Protein AF-A0AAW1G449-F1 (afdb_monomer_lite)

Foldseek 3Di:
DPVVVVVVVVVVVVVVVVDDDDDDPDDPPPPPDLQFDKDFADAWAQQPPPGDTARIDGPSPRGDHDDDVPGHPPCVVRVD

Secondary structure (DSSP, 8-state):
-HHHHHHHHHHHHHHHHT---S---PPPPPP------EEEEEEEEE-TTT--EEEEEETTT--B--EETTEEHHHHHH--

pLDDT: mean 81.09, std 15.49, range [49.91, 97.12]

Organism: Zoarces viviparus (NCBI:txid48416)

Structure (mmCIF, N/CA/C/O backbone):
data_AF-A0AAW1G449-F1
#
_entry.id   AF-A0AAW1G449-F1
#
loop_
_atom_site.group_PDB
_atom_site.id
_atom_site.type_symbol
_atom_site.label_atom_i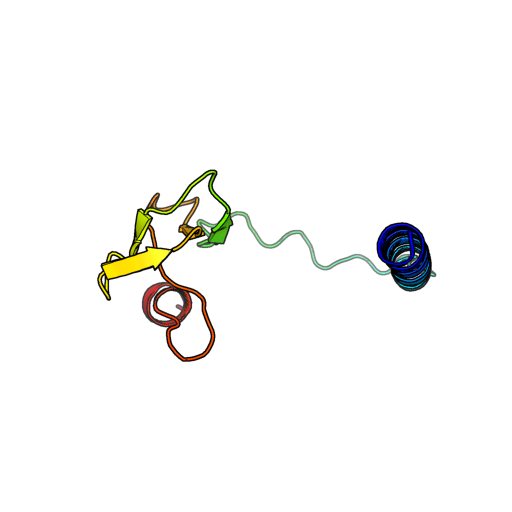d
_atom_site.label_alt_id
_atom_site.label_comp_id
_atom_site.label_asym_id
_atom_site.label_entity_id
_atom_site.label_seq_id
_atom_site.pdbx_PDB_ins_code
_atom_site.Cartn_x
_atom_site.Cartn_y
_atom_site.Cartn_z
_atom_site.occupancy
_atom_site.B_iso_or_equiv
_atom_site.auth_seq_id
_atom_site.auth_comp_id
_atom_site.auth_asym_id
_atom_site.auth_atom_id
_atom_site.pdbx_PDB_model_num
ATOM 1 N N . MET A 1 1 ? 0.096 4.168 31.500 1.00 55.31 1 MET A N 1
ATOM 2 C CA . MET A 1 1 ? -1.195 4.594 30.908 1.00 55.31 1 MET A CA 1
ATOM 3 C C . MET A 1 1 ? -1.099 5.937 30.157 1.00 55.31 1 MET A C 1
ATOM 5 O O . MET A 1 1 ? -2.094 6.631 30.060 1.00 55.31 1 MET A O 1
ATOM 9 N N . HIS A 1 2 ? 0.053 6.324 29.584 1.00 69.56 2 HIS A N 1
ATOM 10 C CA . HIS A 1 2 ? 0.225 7.692 29.049 1.00 69.56 2 HIS A CA 1
ATOM 11 C C . HIS A 1 2 ? -0.040 7.820 27.536 1.00 69.56 2 HIS A C 1
ATOM 13 O O . HIS A 1 2 ? -0.434 8.873 27.057 1.00 69.56 2 HIS A O 1
ATOM 19 N N . HIS A 1 3 ? 0.120 6.734 26.771 1.00 80.25 3 HIS A N 1
ATOM 20 C CA . HIS A 1 3 ? 0.009 6.792 25.307 1.00 80.25 3 HIS A CA 1
ATOM 21 C C . HIS A 1 3 ? -1.437 6.806 24.800 1.00 80.25 3 HIS A C 1
ATOM 23 O O . HIS A 1 3 ? -1.685 7.275 23.696 1.00 80.25 3 HIS A O 1
ATOM 29 N N . LYS A 1 4 ? -2.388 6.264 25.577 1.00 85.69 4 LYS A N 1
ATOM 30 C CA . LYS A 1 4 ? -3.799 6.200 25.174 1.00 85.69 4 LYS A CA 1
ATOM 31 C C . LYS A 1 4 ? -4.392 7.608 25.071 1.00 85.69 4 LYS A C 1
ATOM 33 O O . LYS A 1 4 ? -4.861 7.973 24.005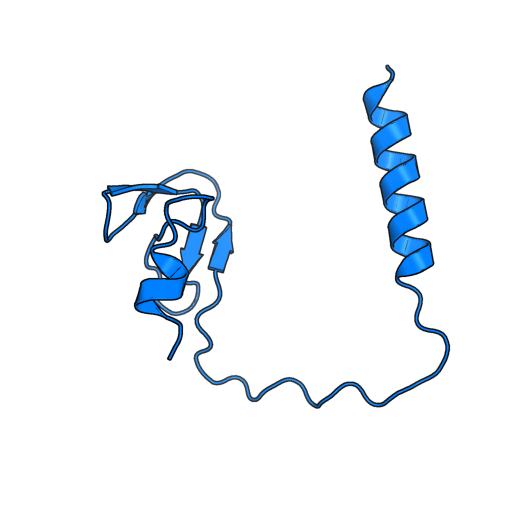 1.00 85.69 4 LYS A O 1
ATOM 38 N N . VAL A 1 5 ? -4.239 8.396 26.136 1.00 88.75 5 VAL A N 1
ATOM 39 C CA . VAL A 1 5 ? -4.726 9.780 26.217 1.00 88.75 5 VAL A CA 1
ATOM 40 C C . VAL A 1 5 ? -4.106 10.640 25.120 1.00 88.75 5 VAL A C 1
ATOM 42 O O . VAL A 1 5 ? -4.822 11.298 24.385 1.00 88.75 5 VAL A O 1
ATOM 45 N N . PHE A 1 6 ? -2.788 10.546 24.923 1.00 90.31 6 PHE A N 1
ATOM 46 C CA . PHE A 1 6 ? -2.103 11.290 23.864 1.00 90.31 6 PHE A CA 1
ATOM 47 C C . PHE A 1 6 ? -2.669 11.002 22.465 1.00 90.31 6 PHE A C 1
ATOM 49 O O . PHE A 1 6 ? -2.859 11.916 21.667 1.00 90.31 6 PHE A O 1
ATOM 56 N N . ARG A 1 7 ? -2.952 9.728 22.156 1.00 91.25 7 ARG A N 1
ATOM 57 C CA . ARG A 1 7 ? -3.518 9.343 20.855 1.00 91.25 7 ARG A CA 1
ATOM 58 C C . ARG A 1 7 ? -4.961 9.813 20.686 1.00 91.25 7 ARG A C 1
ATOM 60 O O . ARG A 1 7 ? -5.338 10.132 19.565 1.00 91.25 7 ARG A O 1
ATOM 67 N N . GLU A 1 8 ? -5.742 9.818 21.762 1.00 91.81 8 GLU A N 1
ATOM 68 C CA . GLU A 1 8 ? -7.129 10.295 21.758 1.00 91.81 8 GLU A CA 1
ATOM 69 C C . GLU A 1 8 ? -7.175 11.815 21.547 1.00 91.81 8 GLU A C 1
ATOM 71 O O . GLU A 1 8 ? -7.819 12.263 20.604 1.00 91.81 8 GLU A O 1
ATOM 76 N N . THR A 1 9 ? -6.382 12.588 22.296 1.00 91.00 9 THR A N 1
ATOM 77 C CA . THR A 1 9 ? -6.280 14.050 22.130 1.00 91.00 9 THR A CA 1
ATOM 78 C C . THR A 1 9 ? -5.823 14.442 20.726 1.00 91.00 9 THR A C 1
ATOM 80 O O . THR A 1 9 ? -6.420 15.306 20.095 1.00 91.00 9 THR A O 1
ATOM 83 N N . LEU A 1 10 ? -4.804 13.763 20.190 1.00 89.31 10 LEU A N 1
ATOM 84 C CA . LEU A 1 10 ? -4.318 14.031 18.835 1.00 89.31 10 LEU A CA 1
ATOM 85 C C . LEU A 1 10 ? -5.409 13.763 17.782 1.00 89.31 10 LEU A C 1
ATOM 87 O O . LEU A 1 10 ? -5.532 14.511 16.815 1.00 89.31 10 LEU A O 1
ATOM 91 N N . ALA A 1 11 ? -6.211 12.707 17.957 1.00 87.75 11 ALA A N 1
ATOM 92 C CA . ALA A 1 11 ? -7.300 12.394 17.036 1.00 87.75 11 ALA A CA 1
ATOM 93 C C . ALA A 1 11 ? -8.403 13.467 17.049 1.00 87.75 11 ALA A C 1
ATOM 95 O O . ALA A 1 11 ? -8.916 13.806 15.983 1.00 87.75 11 ALA A O 1
ATOM 96 N N . GLU A 1 12 ? -8.732 14.012 18.222 1.00 86.75 12 GLU A N 1
ATOM 97 C CA . GLU A 1 12 ? -9.705 15.102 18.377 1.00 86.75 12 GLU A CA 1
ATOM 98 C C . GLU A 1 12 ? -9.203 16.406 17.737 1.00 86.75 12 GLU A C 1
ATOM 100 O O . GLU A 1 12 ? -9.909 16.997 16.920 1.00 86.75 12 GLU A O 1
ATOM 105 N N . GLU A 1 13 ? -7.958 16.810 18.007 1.00 86.31 13 GLU A N 1
ATOM 106 C CA . GLU A 1 13 ? -7.366 18.029 17.428 1.00 86.31 13 GLU A CA 1
ATOM 107 C C . GLU A 1 13 ? -7.287 17.975 15.891 1.00 86.31 13 GLU A C 1
ATOM 109 O O . GLU A 1 13 ? -7.552 18.966 15.205 1.00 86.31 13 GLU A O 1
ATOM 114 N N . LEU A 1 14 ? -6.966 16.806 15.321 1.00 83.62 14 LEU A N 1
ATOM 115 C CA . LEU A 1 14 ? -6.952 16.614 13.867 1.00 83.62 14 LEU A CA 1
ATOM 116 C C . LEU A 1 14 ? -8.357 16.578 13.249 1.00 83.62 14 LEU A C 1
ATOM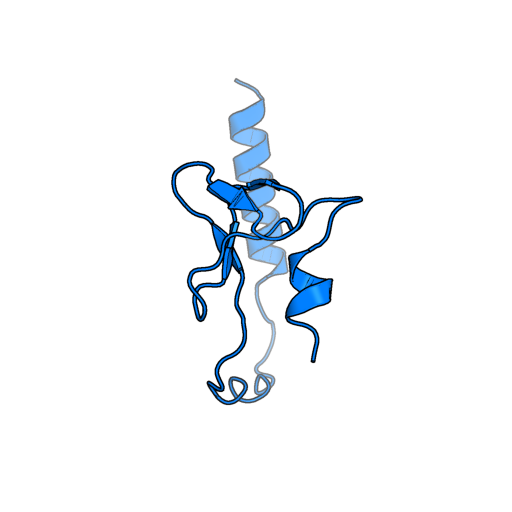 118 O O . LEU A 1 14 ? -8.514 16.963 12.089 1.00 83.62 14 LEU A O 1
ATOM 122 N N . ALA A 1 15 ? -9.368 16.105 13.979 1.00 79.56 15 ALA A N 1
ATOM 123 C CA . ALA A 1 15 ? -10.750 16.131 13.505 1.00 79.56 15 ALA A CA 1
ATOM 124 C C . ALA A 1 15 ? -11.287 17.570 13.444 1.00 79.56 15 ALA A C 1
ATOM 126 O O . ALA A 1 15 ? -11.925 17.945 12.458 1.00 79.56 15 ALA A O 1
ATOM 127 N N . GLU A 1 16 ? -10.957 18.394 14.441 1.00 73.50 16 GLU A N 1
ATOM 128 C CA . GLU A 1 16 ? -11.314 19.817 14.481 1.00 73.50 16 GLU A CA 1
ATOM 129 C C . GLU A 1 16 ? -10.655 20.607 13.339 1.00 73.50 16 GLU A C 1
ATOM 131 O O . GLU A 1 16 ? -11.334 21.351 12.628 1.00 73.50 16 GLU A O 1
ATOM 136 N N . VAL A 1 17 ? -9.361 20.382 13.065 1.00 72.31 17 VAL A N 1
ATOM 137 C CA . VAL A 1 17 ? -8.664 21.050 11.944 1.00 72.31 17 VAL A CA 1
ATOM 138 C C . VAL A 1 17 ? -9.190 20.613 10.566 1.00 72.31 17 VAL A C 1
ATOM 140 O O . VAL A 1 17 ? -8.972 21.298 9.565 1.00 72.31 17 VAL A O 1
ATOM 143 N N . GLY A 1 18 ? -9.879 19.470 10.511 1.00 57.28 18 GLY A N 1
ATOM 144 C CA . GLY A 1 18 ? -10.484 18.896 9.313 1.00 57.28 18 GLY A CA 1
ATOM 145 C C . GLY A 1 18 ? -11.916 19.355 9.026 1.00 57.28 18 GLY A C 1
ATOM 146 O O . GLY A 1 18 ? -12.460 18.939 8.003 1.00 57.28 18 GLY A O 1
ATOM 147 N N . SER A 1 19 ? -12.533 20.189 9.872 1.00 49.91 19 SER A N 1
ATOM 148 C CA . SER A 1 19 ? -13.893 20.695 9.642 1.00 49.91 19 SER A CA 1
ATOM 149 C C . SER A 1 19 ? -13.896 21.831 8.607 1.00 49.91 19 SER A C 1
ATOM 151 O O . SER A 1 19 ? -13.368 22.914 8.872 1.00 49.91 19 SER A O 1
ATOM 153 N N . PRO A 1 20 ? -14.486 21.643 7.410 1.00 53.97 20 PRO A N 1
ATOM 154 C CA . PRO A 1 20 ? -14.511 22.685 6.398 1.00 53.97 20 PRO A CA 1
ATOM 155 C C . PRO A 1 20 ? -15.566 23.736 6.752 1.00 53.97 20 PRO A C 1
ATOM 157 O O . PRO A 1 20 ? -16.769 23.522 6.603 1.00 53.97 20 PRO A O 1
ATOM 160 N N . SER A 1 21 ? -15.104 24.920 7.152 1.00 57.09 21 SER A N 1
ATOM 161 C CA . SER A 1 21 ? -15.886 26.137 6.961 1.00 57.09 21 SER A CA 1
ATOM 162 C C . SER A 1 21 ? -16.108 26.354 5.460 1.00 57.09 21 SER A C 1
ATOM 164 O O . SER A 1 21 ? -15.160 26.505 4.694 1.00 57.09 21 SER A O 1
ATOM 166 N N . THR A 1 22 ? -17.387 26.410 5.085 1.00 50.97 22 THR A N 1
ATOM 167 C CA . THR A 1 22 ? -17.952 26.895 3.817 1.00 50.97 22 THR A CA 1
ATOM 168 C C . THR A 1 22 ? -17.683 26.056 2.560 1.00 50.97 22 THR A C 1
ATOM 170 O O . THR A 1 22 ? -16.562 25.864 2.099 1.00 50.97 22 THR A O 1
ATOM 173 N N . ALA A 1 23 ? -18.790 25.619 1.957 1.00 52.53 23 ALA A N 1
ATOM 174 C CA . ALA A 1 23 ? -18.899 24.978 0.657 1.00 52.53 23 ALA A CA 1
ATOM 175 C C . ALA A 1 23 ? -18.025 25.645 -0.420 1.00 52.53 23 ALA A C 1
ATOM 177 O O . ALA A 1 23 ? -18.390 26.656 -1.018 1.00 52.53 23 ALA A O 1
ATOM 178 N N . ARG A 1 24 ? -16.892 25.020 -0.733 1.00 57.88 24 ARG A N 1
ATOM 179 C CA . ARG A 1 24 ? -16.252 25.144 -2.040 1.00 57.88 24 ARG A CA 1
ATOM 180 C C . ARG A 1 24 ? -16.574 23.847 -2.779 1.00 57.88 24 ARG A C 1
ATOM 182 O O . ARG A 1 24 ? -16.349 22.791 -2.185 1.00 57.88 24 ARG A O 1
ATOM 189 N N . PRO A 1 25 ? -17.119 23.874 -4.011 1.00 52.31 25 PRO A N 1
ATOM 190 C CA . PRO A 1 25 ? -17.270 22.659 -4.795 1.00 52.31 25 PRO A CA 1
ATOM 191 C C . PRO A 1 25 ? -15.899 21.996 -4.855 1.00 52.31 25 PRO A C 1
ATOM 193 O O . PRO A 1 25 ? -14.957 22.556 -5.423 1.00 52.31 25 PRO A O 1
ATOM 196 N N . GLY A 1 26 ? -15.758 20.856 -4.177 1.00 56.66 26 GLY A N 1
ATOM 197 C CA . GLY A 1 26 ? -14.576 20.032 -4.342 1.00 56.66 26 GLY A CA 1
ATOM 198 C C . GLY A 1 26 ? -14.428 19.752 -5.838 1.00 56.66 26 GLY A C 1
ATOM 199 O O . GLY A 1 26 ? -15.452 19.609 -6.518 1.00 56.66 26 GLY A O 1
ATOM 200 N N . PRO A 1 27 ? -13.199 19.725 -6.383 1.00 61.44 27 PRO A N 1
ATOM 201 C CA . PRO A 1 27 ? -13.012 19.285 -7.757 1.00 61.44 27 PRO A CA 1
ATOM 202 C C . PRO A 1 27 ? -13.764 17.958 -7.937 1.00 61.44 27 PRO A C 1
ATOM 204 O O . PRO A 1 27 ? -13.756 17.141 -7.007 1.00 61.44 27 PRO A O 1
ATOM 207 N N . PRO A 1 28 ? -14.471 17.768 -9.069 1.00 60.47 28 PRO A N 1
ATOM 208 C CA . PRO A 1 28 ? -15.233 16.549 -9.303 1.00 60.47 28 PRO A CA 1
ATOM 209 C C . PRO A 1 28 ? -14.331 15.347 -9.011 1.00 60.47 28 PRO A C 1
ATOM 211 O O . PRO A 1 28 ? -13.132 15.429 -9.311 1.00 60.47 28 PRO A O 1
ATOM 214 N N . PRO A 1 29 ? -14.859 14.265 -8.401 1.00 57.56 29 PRO A N 1
ATOM 215 C CA . PRO A 1 29 ? -14.067 13.067 -8.170 1.00 57.56 29 PRO A CA 1
ATOM 216 C C . PRO A 1 29 ? -13.388 12.728 -9.490 1.00 57.56 29 PRO A C 1
ATOM 218 O O . PRO A 1 29 ? -14.067 12.592 -10.512 1.00 57.56 29 PRO A O 1
ATOM 221 N N . ALA A 1 30 ? -12.050 12.726 -9.481 1.00 57.34 30 ALA A N 1
ATOM 222 C CA . ALA A 1 30 ? -11.272 12.489 -10.684 1.00 57.34 30 ALA A CA 1
ATOM 223 C C . ALA A 1 30 ? -11.844 11.239 -11.361 1.00 57.34 30 ALA A C 1
ATOM 225 O O . ALA A 1 30 ? -12.159 10.278 -10.644 1.00 57.34 30 ALA A O 1
ATOM 226 N N . PRO A 1 31 ? -12.043 11.258 -12.694 1.00 55.38 31 PRO A N 1
ATOM 227 C CA . PRO A 1 31 ? -12.650 10.141 -13.396 1.00 55.38 31 PRO A CA 1
ATOM 228 C C . PRO A 1 31 ? -11.952 8.872 -12.935 1.00 55.38 31 PRO A C 1
ATOM 230 O O . PRO A 1 31 ? -10.720 8.840 -12.855 1.00 55.38 31 PRO A O 1
ATOM 233 N N . SER A 1 32 ? -12.751 7.870 -12.578 1.00 56.00 32 SER A N 1
ATOM 234 C CA . SER A 1 32 ? -12.339 6.538 -12.148 1.00 56.00 32 SER A CA 1
ATOM 235 C C . SER A 1 32 ? -11.679 5.780 -13.302 1.00 56.00 32 SER A C 1
ATOM 237 O O . SER A 1 32 ? -12.098 4.691 -13.680 1.00 56.00 32 SER A O 1
ATOM 239 N N . GLY A 1 33 ? -10.654 6.381 -13.904 1.00 55.12 33 GLY A N 1
ATOM 240 C CA . GLY A 1 33 ? -9.629 5.663 -14.626 1.00 55.12 33 GLY A CA 1
ATOM 241 C C . GLY A 1 33 ? -8.956 4.695 -13.664 1.00 55.12 33 GLY A C 1
ATOM 242 O O . GLY A 1 33 ? -9.110 4.798 -12.444 1.00 55.12 33 GLY A O 1
ATOM 243 N N . ALA A 1 34 ? -8.230 3.733 -14.218 1.00 64.44 34 ALA A N 1
ATOM 244 C CA . ALA A 1 34 ? -7.465 2.745 -13.474 1.00 64.44 34 ALA A CA 1
ATOM 245 C C . ALA A 1 34 ? -6.287 3.398 -12.722 1.00 64.44 34 ALA A C 1
ATOM 247 O O . ALA A 1 34 ? -5.130 3.072 -12.953 1.00 64.44 34 ALA A O 1
ATOM 248 N N . HIS A 1 35 ? -6.575 4.341 -11.823 1.00 75.69 35 HIS A N 1
ATOM 249 C CA . HIS A 1 35 ? -5.599 4.987 -10.970 1.00 75.69 35 HIS A CA 1
ATOM 250 C C . HIS A 1 35 ? -5.006 3.901 -10.095 1.00 75.69 35 HIS A C 1
ATOM 252 O O . HIS A 1 35 ? -5.693 3.263 -9.290 1.00 75.69 35 HIS A O 1
ATOM 258 N N . HIS A 1 36 ? -3.723 3.645 -10.300 1.00 86.50 36 HIS A N 1
ATOM 259 C CA . HIS A 1 36 ? -2.977 2.735 -9.463 1.00 86.50 36 HIS A CA 1
ATOM 260 C C . HIS A 1 36 ? -3.018 3.279 -8.037 1.00 86.50 36 HIS A C 1
ATOM 262 O O . HIS A 1 36 ? -2.356 4.268 -7.715 1.00 86.50 36 HIS A O 1
ATOM 268 N N . ARG A 1 37 ? -3.762 2.608 -7.154 1.00 87.94 37 ARG A N 1
ATOM 269 C CA . ARG A 1 37 ? -3.860 2.984 -5.742 1.00 87.94 37 ARG A CA 1
ATOM 270 C C . ARG A 1 37 ? -3.125 1.981 -4.847 1.00 87.94 37 ARG A C 1
ATOM 272 O O . ARG A 1 37 ? -3.434 0.788 -4.906 1.00 87.94 37 ARG A O 1
ATOM 279 N N . PRO A 1 38 ? -2.199 2.434 -3.984 1.00 91.81 38 PRO A N 1
ATOM 280 C CA . PRO A 1 38 ? -1.592 1.566 -2.992 1.00 91.81 38 PRO A CA 1
ATOM 281 C C . PRO A 1 38 ? -2.595 1.295 -1.866 1.00 91.81 38 PRO A C 1
ATOM 283 O O . PRO A 1 38 ? -3.238 2.210 -1.347 1.00 91.81 38 PRO A O 1
ATOM 286 N N . VAL A 1 39 ? -2.720 0.030 -1.477 1.00 94.19 39 VAL A N 1
ATOM 287 C CA . VAL A 1 39 ? -3.555 -0.421 -0.359 1.00 94.19 39 VAL A CA 1
ATOM 288 C C . VAL A 1 39 ? -2.736 -1.264 0.611 1.00 94.19 39 VAL A C 1
ATOM 290 O O . VAL A 1 39 ? -1.858 -2.026 0.197 1.00 94.19 39 VAL A O 1
ATOM 293 N N . HIS A 1 40 ? -3.033 -1.124 1.904 1.00 95.75 40 HIS A N 1
ATOM 294 C CA . HIS A 1 40 ? -2.444 -1.950 2.954 1.00 95.75 40 HIS A CA 1
ATOM 295 C C . HIS A 1 40 ? -3.114 -3.322 2.993 1.00 95.75 40 HIS A C 1
ATOM 297 O O . HIS A 1 40 ? -4.336 -3.428 2.891 1.00 95.75 40 HIS A O 1
ATOM 303 N N . ILE A 1 41 ? -2.309 -4.366 3.165 1.00 94.50 41 ILE A N 1
ATOM 304 C CA . ILE A 1 41 ? -2.775 -5.747 3.309 1.00 94.50 41 ILE A CA 1
ATOM 305 C C . ILE A 1 41 ? -2.474 -6.295 4.701 1.00 94.50 41 ILE A C 1
ATOM 307 O O . ILE A 1 41 ? -1.507 -5.899 5.354 1.00 94.50 41 ILE A O 1
ATOM 311 N N . SER A 1 42 ? -3.279 -7.265 5.130 1.00 93.12 42 SER A N 1
ATOM 312 C CA . SER A 1 42 ? -3.002 -8.069 6.319 1.00 93.12 42 SER A CA 1
ATOM 313 C C . SER A 1 42 ? -1.832 -9.013 6.031 1.00 93.12 42 S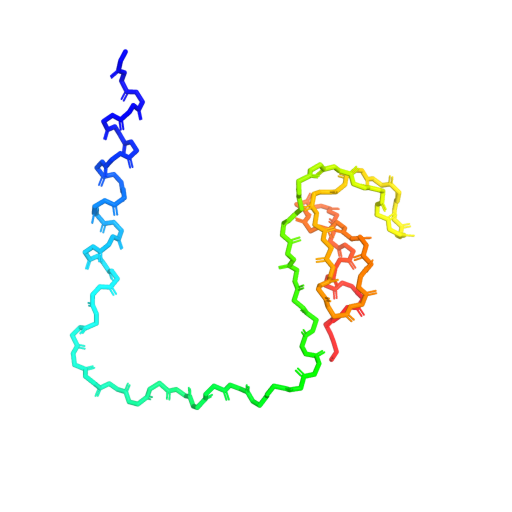ER A C 1
ATOM 315 O O . SER A 1 42 ? -2.008 -10.067 5.426 1.00 93.12 42 SER A O 1
ATOM 317 N N . GLY A 1 43 ? -0.621 -8.613 6.424 1.00 92.94 43 GLY A N 1
ATOM 318 C CA . GLY A 1 43 ? 0.605 -9.392 6.235 1.00 92.94 43 GLY A CA 1
ATOM 319 C C . GLY A 1 43 ? 1.668 -8.653 5.424 1.00 92.94 43 GLY A C 1
ATOM 320 O O . GLY A 1 43 ? 1.647 -7.430 5.296 1.00 92.94 43 GLY A O 1
ATOM 321 N N . ARG A 1 44 ? 2.656 -9.397 4.913 1.00 94.75 44 ARG A N 1
ATOM 322 C CA . ARG A 1 44 ? 3.740 -8.847 4.086 1.00 94.75 44 ARG A CA 1
ATOM 323 C C . ARG A 1 44 ? 4.026 -9.766 2.909 1.00 94.75 44 ARG A C 1
ATOM 325 O O . ARG A 1 44 ? 4.260 -10.957 3.101 1.00 94.75 44 ARG A O 1
ATOM 332 N N . LEU A 1 45 ? 4.073 -9.190 1.715 1.00 96.06 45 LEU A N 1
ATOM 333 C CA . LEU A 1 45 ? 4.512 -9.855 0.489 1.00 96.06 45 LEU A CA 1
ATOM 334 C C . LEU A 1 45 ? 5.910 -9.365 0.102 1.00 96.06 45 LEU A C 1
ATOM 336 O O . LEU A 1 45 ? 6.455 -8.453 0.728 1.00 96.06 45 LEU A O 1
ATOM 340 N N . ARG A 1 46 ? 6.516 -9.978 -0.916 1.00 97.12 46 ARG A N 1
ATOM 341 C CA . ARG A 1 46 ? 7.774 -9.488 -1.493 1.00 97.12 46 ARG A CA 1
ATOM 342 C C . ARG A 1 46 ? 7.464 -8.522 -2.623 1.00 97.12 46 ARG A C 1
ATOM 344 O O . ARG A 1 46 ? 6.680 -8.851 -3.506 1.00 97.12 46 ARG A O 1
ATOM 351 N N . CYS A 1 47 ? 8.094 -7.354 -2.595 1.00 95.69 47 CYS A N 1
ATOM 352 C CA . CYS A 1 47 ? 8.038 -6.392 -3.683 1.00 95.69 47 CYS A CA 1
ATOM 353 C C . CYS A 1 47 ? 8.456 -7.062 -4.991 1.00 95.69 47 CYS A C 1
ATOM 355 O O . CYS A 1 47 ? 9.491 -7.727 -5.039 1.00 95.69 47 CYS A O 1
ATOM 357 N N . ARG A 1 48 ? 7.686 -6.859 -6.060 1.00 95.56 48 ARG A N 1
ATOM 358 C CA . ARG A 1 48 ? 7.992 -7.448 -7.368 1.00 95.56 48 ARG A CA 1
ATOM 359 C C . ARG A 1 48 ? 9.336 -6.981 -7.938 1.00 95.56 48 ARG A C 1
ATOM 361 O O . ARG A 1 48 ? 9.934 -7.710 -8.715 1.00 95.56 48 ARG A O 1
ATOM 368 N N . HIS A 1 49 ? 9.788 -5.780 -7.572 1.00 93.25 49 HIS A N 1
ATOM 369 C CA . HIS A 1 49 ? 10.978 -5.168 -8.162 1.00 93.25 49 HIS A CA 1
ATOM 370 C C . HIS A 1 49 ? 12.248 -5.393 -7.333 1.00 93.25 49 HIS A C 1
ATOM 372 O O . HIS A 1 49 ? 13.263 -5.823 -7.861 1.00 93.25 49 HIS A O 1
ATOM 378 N N . CYS A 1 50 ? 12.194 -5.129 -6.024 1.00 94.50 50 CYS A N 1
ATOM 379 C CA . CYS A 1 50 ? 13.366 -5.228 -5.147 1.00 94.50 50 CYS A CA 1
ATOM 380 C C . CYS A 1 50 ? 13.316 -6.412 -4.171 1.00 94.50 50 CYS A C 1
ATOM 382 O O . CYS A 1 50 ? 14.226 -6.581 -3.366 1.00 94.50 50 CYS A O 1
ATOM 384 N N . HIS A 1 51 ? 12.241 -7.208 -4.184 1.00 95.25 51 HIS A N 1
ATOM 385 C CA . HIS A 1 51 ? 12.022 -8.367 -3.306 1.00 95.25 51 HIS A CA 1
ATOM 386 C C . HIS A 1 51 ? 11.987 -8.082 -1.794 1.00 95.25 51 HIS A C 1
ATOM 388 O O . HIS A 1 51 ? 11.768 -9.005 -1.002 1.00 95.25 51 HIS A O 1
ATOM 394 N N . ALA A 1 52 ? 12.108 -6.819 -1.379 1.00 94.50 52 ALA A N 1
ATOM 395 C CA . ALA A 1 52 ? 11.935 -6.408 0.008 1.00 94.50 52 ALA A CA 1
ATOM 396 C C . ALA A 1 52 ? 10.499 -6.664 0.497 1.00 94.50 52 ALA A C 1
ATOM 398 O O . ALA A 1 52 ? 9.539 -6.656 -0.278 1.00 94.50 52 ALA A O 1
ATOM 399 N N . LYS A 1 53 ? 10.344 -6.906 1.803 1.00 95.75 53 LYS A N 1
ATOM 400 C CA . LYS A 1 53 ? 9.033 -7.162 2.414 1.00 95.75 53 LYS A CA 1
ATOM 401 C C . LYS A 1 53 ? 8.201 -5.881 2.442 1.00 95.75 53 LYS A C 1
ATOM 403 O O . LYS A 1 53 ? 8.603 -4.908 3.075 1.00 95.75 53 LYS A O 1
ATOM 408 N N . THR A 1 54 ? 7.009 -5.917 1.858 1.00 95.56 54 THR A N 1
ATOM 409 C CA . THR A 1 54 ? 6.083 -4.782 1.797 1.00 95.56 54 THR A CA 1
ATOM 410 C C . THR A 1 54 ? 4.683 -5.178 2.285 1.00 95.56 54 THR A C 1
ATOM 412 O O . THR A 1 54 ? 4.209 -6.268 1.951 1.00 95.56 54 THR A O 1
ATOM 415 N N . PRO A 1 55 ? 4.013 -4.331 3.091 1.00 95.62 55 PRO A N 1
ATOM 416 C CA . PRO A 1 55 ? 2.600 -4.478 3.432 1.00 95.62 55 PRO A CA 1
ATOM 417 C C . PRO A 1 55 ? 1.680 -3.771 2.422 1.00 95.62 55 PRO A C 1
ATOM 419 O O . PRO A 1 55 ? 0.499 -3.586 2.705 1.00 95.62 55 PRO A O 1
ATOM 422 N N . LEU A 1 56 ? 2.213 -3.326 1.280 1.00 94.62 56 LEU A N 1
ATOM 423 C CA . LEU A 1 56 ? 1.483 -2.574 0.266 1.00 94.62 56 LEU A CA 1
ATOM 424 C C . LEU A 1 56 ? 1.379 -3.357 -1.040 1.00 94.62 56 LEU A C 1
ATOM 426 O O . LEU A 1 56 ? 2.344 -3.984 -1.489 1.00 94.62 56 LEU A O 1
ATOM 430 N N . LYS A 1 57 ? 0.218 -3.251 -1.686 1.00 94.88 57 LYS A N 1
ATOM 431 C CA . LYS A 1 57 ? 0.013 -3.663 -3.079 1.00 94.88 57 LYS A CA 1
ATOM 432 C C . LYS A 1 57 ? -0.792 -2.621 -3.843 1.00 94.88 57 LYS A C 1
ATOM 434 O O . LYS A 1 57 ? -1.528 -1.846 -3.238 1.00 94.88 57 LYS A O 1
ATOM 439 N N . CYS A 1 58 ? -0.667 -2.606 -5.165 1.00 93.19 58 CYS A N 1
ATOM 440 C CA . CYS A 1 58 ? -1.585 -1.856 -6.016 1.00 93.19 58 CYS A CA 1
ATOM 441 C C . CYS A 1 58 ? -2.936 -2.581 -6.051 1.00 93.19 58 CYS A C 1
ATOM 443 O O . CYS A 1 58 ? -2.975 -3.755 -6.411 1.00 93.19 58 CYS A O 1
ATOM 445 N N . SER A 1 59 ? -4.039 -1.911 -5.713 1.00 90.94 59 SER A N 1
ATOM 446 C CA . SER A 1 59 ? -5.375 -2.524 -5.769 1.00 90.94 59 SER A CA 1
ATOM 447 C C . SER A 1 59 ? -5.799 -2.891 -7.189 1.00 90.94 59 SER A C 1
ATOM 449 O O . SER A 1 59 ? -6.498 -3.876 -7.381 1.00 90.94 59 SER A O 1
ATOM 451 N N . SER A 1 60 ? -5.367 -2.105 -8.175 1.00 89.56 60 SER A N 1
ATOM 452 C CA . SER A 1 60 ? -5.771 -2.265 -9.574 1.00 89.56 60 SER A CA 1
ATOM 453 C C . SER A 1 60 ? -4.970 -3.352 -10.293 1.00 89.56 60 SER A C 1
ATOM 455 O O . SER A 1 60 ? -5.499 -4.029 -11.164 1.00 89.56 60 SER A O 1
ATOM 457 N N . CYS A 1 61 ? -3.695 -3.534 -9.930 1.00 90.44 61 CYS A N 1
ATOM 458 C CA . CYS A 1 61 ? -2.811 -4.521 -10.566 1.00 90.44 61 CYS A CA 1
ATOM 459 C C . CYS A 1 61 ? -2.593 -5.788 -9.739 1.00 90.44 61 CYS A C 1
ATOM 461 O O . CYS A 1 61 ? -1.974 -6.724 -10.232 1.00 90.44 61 CYS A O 1
ATOM 463 N N . ASP A 1 62 ? -2.996 -5.779 -8.469 1.00 92.50 62 ASP A N 1
ATOM 464 C CA . ASP A 1 62 ? -2.690 -6.815 -7.477 1.00 92.50 62 ASP A CA 1
ATOM 465 C C . ASP A 1 62 ? -1.183 -7.109 -7.303 1.00 92.50 62 ASP A C 1
ATOM 467 O O . ASP A 1 62 ? -0.767 -8.183 -6.878 1.00 92.50 62 ASP A O 1
ATOM 471 N N . VAL A 1 63 ? -0.325 -6.129 -7.615 1.00 94.50 63 VAL A N 1
ATOM 472 C CA . VAL A 1 63 ? 1.137 -6.267 -7.527 1.00 94.50 63 VAL A CA 1
ATOM 473 C C . VAL A 1 63 ? 1.659 -5.667 -6.215 1.00 94.50 63 VAL A C 1
ATOM 475 O O . VAL A 1 63 ? 1.403 -4.489 -5.946 1.00 94.50 63 VAL A O 1
ATOM 478 N N . PRO A 1 64 ? 2.440 -6.416 -5.412 1.00 96.12 64 PRO A N 1
ATOM 479 C CA . PRO A 1 64 ? 3.118 -5.880 -4.236 1.00 96.12 64 PRO A CA 1
ATOM 480 C C . PRO A 1 64 ? 4.324 -5.016 -4.628 1.00 96.12 64 PRO A C 1
ATOM 482 O O . PRO A 1 64 ? 5.224 -5.478 -5.336 1.00 96.12 64 PRO A O 1
ATOM 485 N N . LEU A 1 65 ? 4.383 -3.781 -4.123 1.00 95.44 65 LEU A N 1
ATOM 486 C CA . LEU A 1 65 ? 5.505 -2.854 -4.323 1.00 95.44 65 LEU A CA 1
ATOM 487 C C . LEU A 1 65 ? 5.852 -2.116 -3.028 1.00 95.44 65 LEU A C 1
ATOM 489 O O . LEU A 1 65 ? 5.002 -1.913 -2.161 1.00 95.44 65 LEU A O 1
ATOM 493 N N . CYS A 1 66 ? 7.118 -1.730 -2.889 1.00 94.69 66 CYS A N 1
ATOM 494 C CA . CYS A 1 66 ? 7.580 -0.902 -1.779 1.00 94.69 66 CYS A CA 1
ATOM 495 C C . CYS A 1 66 ? 7.241 0.571 -2.015 1.00 94.69 66 CYS A C 1
ATOM 497 O O . CYS A 1 66 ? 7.453 1.089 -3.110 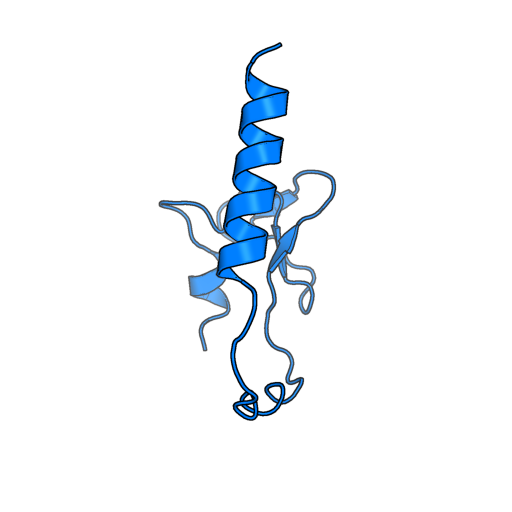1.00 94.69 66 CYS A O 1
ATOM 499 N N . LEU A 1 67 ? 6.783 1.222 -0.950 1.00 91.12 67 LEU A N 1
ATOM 500 C CA . LEU A 1 67 ? 6.644 2.670 -0.832 1.00 91.12 67 LEU A CA 1
ATOM 501 C C . LEU A 1 67 ? 7.183 3.049 0.553 1.00 91.12 67 LEU A C 1
ATOM 503 O O . LEU A 1 67 ? 6.426 3.247 1.502 1.00 91.12 67 LEU A O 1
ATOM 507 N N . VAL A 1 68 ? 8.507 3.010 0.699 1.00 85.38 68 VAL A N 1
ATOM 508 C CA . VAL A 1 68 ? 9.209 3.344 1.947 1.00 85.38 68 VAL A CA 1
ATOM 509 C C . VAL A 1 68 ? 10.318 4.362 1.667 1.00 85.38 68 VAL A C 1
ATOM 511 O O . VAL A 1 68 ? 10.820 4.413 0.540 1.00 85.38 68 VAL A O 1
ATOM 514 N N . PRO A 1 69 ? 10.744 5.162 2.663 1.00 82.50 69 PRO A N 1
ATOM 515 C CA . PRO A 1 69 ? 11.877 6.069 2.496 1.00 82.50 69 PRO A CA 1
ATOM 516 C C . PRO A 1 69 ? 13.115 5.324 1.972 1.00 82.50 69 PRO A C 1
ATOM 518 O O . PRO A 1 69 ? 13.491 4.284 2.510 1.00 82.50 69 PRO A O 1
ATOM 521 N N . GLY A 1 70 ? 13.718 5.824 0.891 1.00 82.12 70 GLY A N 1
ATOM 522 C CA . GLY A 1 70 ? 14.879 5.206 0.236 1.00 82.12 70 GLY A CA 1
ATOM 523 C C . GLY A 1 70 ? 14.573 4.024 -0.700 1.00 82.12 70 GLY A C 1
ATOM 524 O O . GLY A 1 70 ? 15.470 3.582 -1.413 1.00 82.12 70 GLY A O 1
ATOM 525 N N . CYS A 1 71 ? 13.334 3.520 -0.753 1.00 85.62 71 CYS A N 1
ATOM 526 C CA . CYS A 1 71 ? 12.922 2.481 -1.702 1.00 85.62 71 CYS A CA 1
ATOM 527 C C . CYS A 1 71 ? 11.449 2.655 -2.106 1.00 85.62 71 CYS A C 1
ATOM 529 O O . CYS A 1 71 ? 10.528 2.147 -1.459 1.00 85.62 71 CYS A O 1
ATOM 531 N N . ASP A 1 72 ? 11.241 3.363 -3.214 1.00 90.56 72 ASP A N 1
ATOM 532 C CA . ASP A 1 72 ? 9.921 3.682 -3.754 1.00 90.56 72 ASP A CA 1
ATOM 533 C C . ASP A 1 72 ? 9.718 3.033 -5.127 1.00 90.56 72 ASP A C 1
ATOM 535 O O . ASP A 1 72 ? 9.783 3.665 -6.179 1.00 90.56 72 ASP A O 1
ATOM 539 N N . CYS A 1 73 ? 9.520 1.716 -5.137 1.00 92.44 73 CYS A N 1
ATOM 540 C CA . CYS A 1 73 ? 9.222 1.003 -6.378 1.00 92.44 73 CYS A CA 1
ATOM 541 C C . CYS A 1 73 ? 7.838 1.380 -6.921 1.00 92.44 73 CYS A C 1
ATOM 543 O O . CYS A 1 73 ? 7.617 1.279 -8.122 1.00 92.44 73 CYS A O 1
ATOM 545 N N . TYR A 1 74 ? 6.916 1.807 -6.055 1.00 91.00 74 TYR A N 1
ATOM 546 C CA . TYR A 1 74 ? 5.554 2.154 -6.442 1.00 91.00 74 TYR A CA 1
ATOM 547 C C . TYR A 1 74 ? 5.514 3.340 -7.413 1.00 91.00 74 TYR A C 1
ATOM 549 O O . TYR A 1 74 ? 4.982 3.212 -8.517 1.00 91.00 74 TYR A O 1
ATOM 557 N N . ASN A 1 75 ? 6.120 4.470 -7.043 1.00 86.75 75 ASN A N 1
ATOM 558 C CA . ASN A 1 75 ? 6.116 5.664 -7.888 1.00 86.75 75 ASN A CA 1
ATOM 559 C C . ASN A 1 75 ? 6.999 5.509 -9.131 1.00 86.75 75 ASN A C 1
ATOM 561 O O . ASN A 1 75 ? 6.681 6.081 -10.167 1.00 86.75 75 ASN A O 1
ATOM 565 N N . ASN A 1 76 ? 8.055 4.695 -9.075 1.00 85.62 76 ASN A N 1
ATOM 566 C CA . ASN A 1 76 ? 8.868 4.399 -10.259 1.00 85.62 76 ASN A CA 1
ATOM 567 C C . ASN A 1 76 ? 8.089 3.655 -11.360 1.00 85.62 76 ASN A C 1
ATOM 569 O O . ASN A 1 76 ? 8.433 3.769 -12.531 1.00 85.62 76 ASN A O 1
ATOM 573 N N . LEU A 1 77 ? 7.065 2.878 -10.990 1.00 79.06 77 LEU A N 1
ATOM 574 C CA . LEU A 1 77 ? 6.309 2.027 -11.915 1.00 79.06 77 LEU A CA 1
ATOM 575 C C . LEU A 1 77 ? 4.968 2.629 -12.352 1.00 79.06 77 LEU A C 1
ATOM 577 O O . LEU A 1 77 ? 4.513 2.331 -13.451 1.00 79.06 77 LEU A O 1
ATOM 581 N N . TYR A 1 78 ? 4.329 3.435 -11.501 1.00 75.81 78 TYR A N 1
ATOM 582 C CA . TYR A 1 78 ? 2.941 3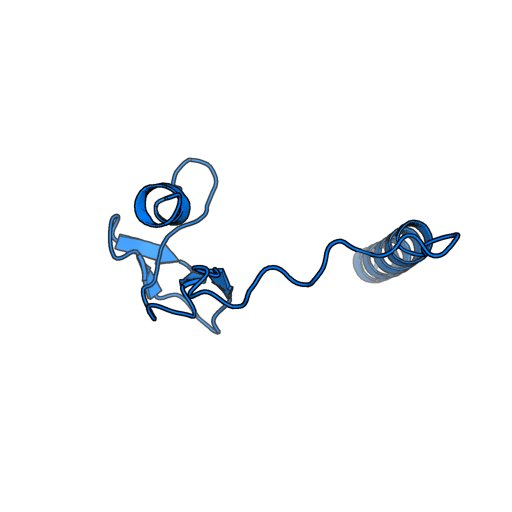.872 -11.705 1.00 75.81 78 TYR A CA 1
ATOM 583 C C . TYR A 1 78 ? 2.748 5.388 -11.823 1.00 75.81 78 TYR A C 1
ATOM 585 O O . TYR A 1 78 ? 1.612 5.846 -11.901 1.00 75.81 78 TYR A O 1
ATOM 593 N N . LYS A 1 79 ? 3.824 6.181 -11.819 1.00 65.19 79 LYS A N 1
ATOM 594 C CA . LYS A 1 79 ? 3.756 7.640 -11.979 1.00 65.19 79 LYS A CA 1
ATOM 595 C C . LYS A 1 79 ? 3.870 8.043 -13.458 1.00 65.19 79 LYS A C 1
ATOM 597 O O . LYS A 1 79 ? 4.825 8.723 -13.831 1.00 65.19 79 LYS A O 1
ATOM 602 N N . LEU A 1 80 ? 2.913 7.601 -14.277 1.00 51.44 80 LEU A N 1
ATOM 603 C CA . LEU A 1 80 ? 2.691 8.044 -15.661 1.00 51.44 80 LEU A CA 1
ATOM 604 C C . LEU A 1 80 ? 1.197 8.265 -15.897 1.00 51.44 80 LEU A C 1
ATOM 606 O O . LEU A 1 80 ? 0.425 7.323 -15.615 1.00 51.44 80 LEU A O 1
#

Radius of gyration: 17.74 Å; chains: 1; bounding box: 34×37×47 Å

Sequence (80 aa):
MHHKVFRETLAEELAEVGSPSTARPGPPPAPSGAHHRPVHISGRLRCRHCHAKTPLKCSSCDVPLCLVPGCDCYNNLYKL